Protein AF-A0A625VWY7-F1 (afdb_monomer)

Foldseek 3Di:
DPDDFWDWDFPDDCPPPVPPTDIDIGGPVRDDDPADDDDPPDPGHDDPCVVVVVVVVVVVVVVVVVVVVVQVLLQQFWDKDADPDDPPPDDDDPPPDDPPPPPGGRPDDDPPDDPRIDIDGDDD

Radius of gyration: 34.66 Å; Cα contacts (8 Å, |Δi|>4): 82; chains: 1; bounding box: 72×34×77 Å

Sequence (124 aa):
WQRPKSYIVCKSWPGFATAMVATKLIDAENMLHLKFTRRLNQARGVTLLAPVIIRLLDLKEYEDSERLAARISAAFAMFIRRSDAMVQDGDAPDYADKDRDLDIEPGTILKDLLPGEDIGTIKS

Solvent-accessible surface area (backbone atoms only — not comparable to full-atom values): 8371 Å² total; per-residue (Å²): 130,96,70,78,66,60,45,81,42,64,78,54,88,42,77,94,53,64,87,78,44,60,67,43,83,42,51,41,92,82,51,90,80,92,57,51,67,94,55,90,92,58,89,62,53,56,64,88,57,57,70,53,53,54,54,53,51,55,50,50,54,48,55,55,48,51,56,49,49,55,54,48,54,50,39,58,46,76,47,83,45,72,61,97,76,79,91,68,87,88,74,82,73,82,80,74,78,73,84,73,82,73,81,67,50,72,80,67,78,87,81,86,74,59,94,63,54,44,83,43,64,73,80,126

Secondary structure (DSSP, 8-state):
-----EEEEESS--TT-GGGSPEEEEEGGG--------STT--S---TTHHHHHHHHHHHHHHHHHHHHHHHHHH---EEEEP-----TT---------------TT-----PPTTEEEE----

Organism: Salmonella typhimurium (NCBI:txid90371)

Mean predicted aligned error: 15.78 Å

pLDDT: mean 73.75, std 16.41, range [40.91, 96.56]

Structure (mmCIF, N/CA/C/O backbone):
data_AF-A0A625VWY7-F1
#
_entry.id   AF-A0A625VWY7-F1
#
loop_
_atom_site.group_PDB
_atom_site.id
_atom_site.type_symbol
_atom_site.l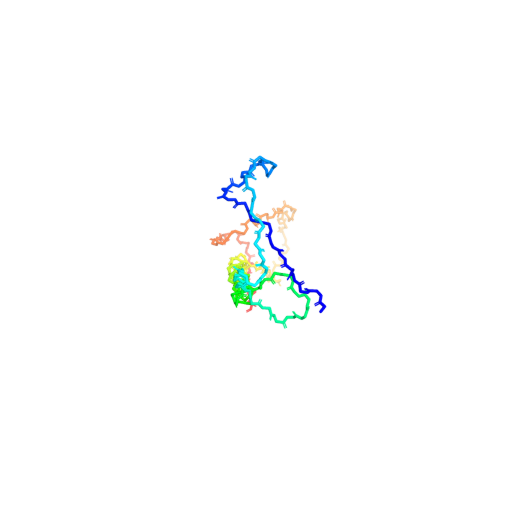abel_atom_id
_atom_site.label_alt_id
_atom_site.label_comp_id
_atom_site.label_asym_id
_atom_site.label_entity_id
_atom_site.label_seq_id
_atom_site.pdbx_PDB_ins_code
_atom_site.Cartn_x
_atom_site.Cartn_y
_atom_site.Cartn_z
_atom_site.occupancy
_atom_site.B_iso_or_equiv
_atom_site.auth_seq_id
_atom_site.auth_comp_id
_atom_site.auth_asym_id
_atom_site.auth_atom_id
_atom_site.pdbx_PDB_model_num
ATOM 1 N N . TRP A 1 1 ? -9.390 -8.517 27.403 1.00 61.72 1 TRP A N 1
ATOM 2 C CA . TRP A 1 1 ? -8.171 -7.680 27.469 1.00 61.72 1 TRP A CA 1
ATOM 3 C C . TRP A 1 1 ? -8.199 -6.686 26.302 1.00 61.72 1 TRP A C 1
ATOM 5 O O . TRP A 1 1 ? -8.735 -7.060 25.271 1.00 61.72 1 TRP A O 1
ATOM 15 N N . GLN A 1 2 ? -7.738 -5.434 26.464 1.00 75.62 2 GLN A N 1
ATOM 16 C CA . GLN A 1 2 ? -7.733 -4.367 25.423 1.00 75.62 2 GLN A CA 1
ATOM 17 C C . GLN A 1 2 ? -9.081 -4.040 24.724 1.00 75.62 2 GLN A C 1
ATOM 19 O O . GLN A 1 2 ? -9.097 -3.498 23.619 1.00 75.62 2 GLN A O 1
ATOM 24 N N . ARG A 1 3 ? -10.228 -4.303 25.369 1.00 77.31 3 ARG A N 1
ATOM 25 C CA . ARG A 1 3 ? -11.531 -3.833 24.865 1.00 77.31 3 ARG A CA 1
ATOM 26 C C . ARG A 1 3 ? -11.762 -2.364 25.263 1.00 77.31 3 ARG A C 1
ATOM 28 O O . ARG A 1 3 ? -11.609 -2.058 26.450 1.00 77.31 3 ARG A O 1
ATOM 35 N N . PRO A 1 4 ? -12.110 -1.469 24.325 1.00 82.81 4 PRO A N 1
ATOM 36 C CA . PRO A 1 4 ? -12.501 -0.102 24.655 1.00 82.81 4 PRO A CA 1
ATOM 37 C C . PRO A 1 4 ? -13.776 -0.122 25.507 1.00 82.81 4 PRO A C 1
ATOM 39 O O . PRO A 1 4 ? -14.655 -0.952 25.283 1.00 82.81 4 PRO A O 1
ATOM 42 N N . LYS A 1 5 ? -13.842 0.748 26.520 1.00 88.62 5 LYS A N 1
ATOM 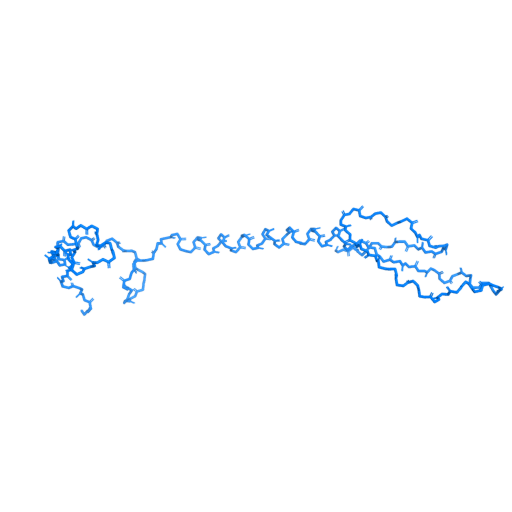43 C CA . LYS A 1 5 ? -14.993 0.847 27.438 1.00 88.62 5 LYS A CA 1
ATOM 44 C C . LYS A 1 5 ? -15.943 1.979 27.053 1.00 88.62 5 LYS A C 1
ATOM 46 O O . LYS A 1 5 ? -17.151 1.819 27.153 1.00 88.62 5 LYS A O 1
ATOM 51 N N . SER A 1 6 ? -15.397 3.095 26.585 1.00 90.88 6 SER A N 1
ATOM 52 C CA . SER A 1 6 ? -16.156 4.275 26.186 1.00 90.88 6 SER A CA 1
ATOM 53 C C . SER A 1 6 ? -15.398 5.074 25.129 1.00 90.88 6 SER A C 1
ATOM 55 O O . SER A 1 6 ? -14.182 4.931 24.970 1.00 90.88 6 SER A O 1
ATOM 57 N N . TYR A 1 7 ? -16.136 5.910 24.406 1.00 89.50 7 TYR A N 1
ATOM 58 C CA . TYR A 1 7 ? -15.632 6.822 23.390 1.00 89.50 7 TYR A CA 1
ATOM 59 C C . TYR A 1 7 ? -16.044 8.249 23.719 1.00 89.50 7 TYR A C 1
ATOM 61 O O . TYR A 1 7 ? -17.166 8.503 24.159 1.00 89.50 7 TYR A O 1
ATOM 69 N N . ILE A 1 8 ? -15.133 9.185 23.471 1.00 89.31 8 ILE A N 1
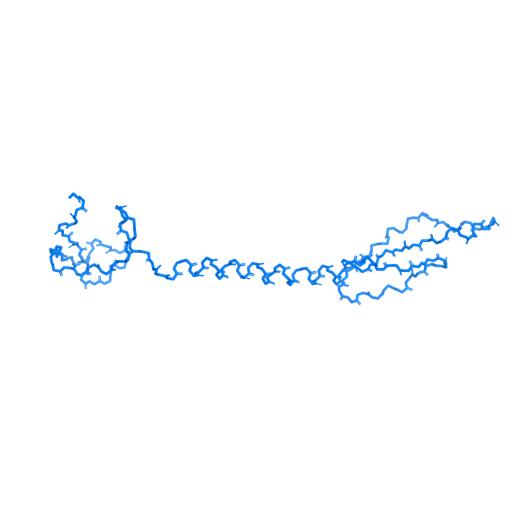ATOM 70 C CA . ILE A 1 8 ? -15.401 10.616 23.574 1.00 89.31 8 ILE A CA 1
ATOM 71 C C . ILE A 1 8 ? -15.631 11.122 22.156 1.00 89.31 8 ILE A C 1
ATOM 73 O O . ILE A 1 8 ? -14.722 11.098 21.328 1.00 89.31 8 ILE A O 1
ATOM 77 N N . VAL A 1 9 ? -16.859 11.546 21.869 1.00 88.31 9 VAL A N 1
ATOM 78 C CA . VAL A 1 9 ? -17.257 12.048 20.551 1.00 88.31 9 VAL A CA 1
ATOM 79 C C . VAL A 1 9 ? -17.546 13.539 20.636 1.00 88.31 9 VAL A C 1
ATOM 81 O O . VAL A 1 9 ? -18.226 14.002 21.551 1.00 88.31 9 VAL A O 1
ATOM 84 N N . CYS A 1 10 ? -17.030 14.294 19.672 1.00 88.75 10 CYS A N 1
ATOM 85 C CA . CYS A 1 10 ? -17.335 15.711 19.510 1.00 88.75 10 CYS A CA 1
ATOM 86 C C . CYS A 1 10 ? -18.717 15.864 18.861 1.00 88.75 10 CYS A C 1
ATOM 88 O O . CYS A 1 10 ? -18.999 15.211 17.859 1.00 88.75 10 CYS A O 1
ATOM 90 N N . LYS A 1 11 ? -19.589 16.712 19.421 1.00 85.81 11 LYS A N 1
ATOM 91 C CA . LYS A 1 11 ? -20.939 16.942 18.871 1.00 85.81 11 LYS A CA 1
ATOM 92 C C . LYS A 1 11 ? -20.934 17.770 17.583 1.00 85.81 11 LYS A C 1
ATOM 94 O O . LYS A 1 11 ? -21.877 17.682 16.805 1.00 85.81 11 LYS A O 1
ATOM 99 N N . SER A 1 12 ? -19.895 18.568 17.367 1.00 84.25 12 SER A N 1
ATOM 100 C CA . SER A 1 12 ? -19.677 19.349 16.152 1.00 84.25 12 SER A CA 1
ATOM 101 C C . SER A 1 12 ? -18.287 19.073 15.588 1.00 84.25 12 SER A C 1
ATOM 103 O O . SER A 1 12 ? -17.434 18.487 16.261 1.00 84.25 12 SER A O 1
ATOM 105 N N . TRP A 1 13 ? -18.064 19.479 14.335 1.00 81.12 13 TRP A N 1
ATOM 106 C CA . TRP A 1 13 ? -16.742 19.411 13.724 1.00 81.12 13 TRP A CA 1
ATOM 107 C C . TRP A 1 13 ? -15.748 20.222 14.577 1.00 81.12 13 TRP A C 1
ATOM 109 O O . TRP A 1 13 ? -15.972 21.417 14.778 1.00 81.12 13 TRP A O 1
ATOM 119 N N . PRO A 1 14 ? -14.681 19.596 15.109 1.00 74.19 14 PRO A N 1
ATOM 120 C CA . PRO A 1 14 ? -13.831 20.224 16.118 1.00 74.19 14 PRO A CA 1
ATOM 121 C C . PRO A 1 14 ? -12.920 21.336 15.585 1.00 74.19 14 PRO A C 1
ATOM 123 O O . PRO A 1 14 ? -12.322 22.063 16.376 1.00 74.19 14 PRO A O 1
ATOM 126 N N . GLY A 1 15 ? -12.810 21.484 14.261 1.00 76.19 15 GLY A N 1
ATOM 127 C CA . GLY A 1 15 ? -11.888 22.424 13.634 1.00 76.19 15 GLY A CA 1
ATOM 128 C C . GLY A 1 15 ? -10.479 22.349 14.218 1.00 76.19 15 GLY A C 1
ATOM 129 O O . GLY A 1 15 ? -10.004 21.281 14.600 1.00 76.19 15 GLY A O 1
ATOM 130 N N . PHE A 1 16 ? -9.812 23.497 14.293 1.00 65.69 16 PHE A N 1
ATOM 131 C CA . PHE A 1 16 ? -8.484 23.618 14.899 1.00 65.69 16 PHE A CA 1
ATOM 132 C C . PHE A 1 16 ? -8.526 23.649 16.443 1.00 65.69 16 PHE A C 1
ATOM 134 O O . PHE A 1 16 ? -7.513 23.410 17.094 1.00 65.69 16 PHE A O 1
ATOM 141 N N . ALA A 1 17 ? -9.691 23.909 17.047 1.00 63.56 17 ALA A N 1
ATOM 142 C CA . ALA A 1 17 ? -9.846 24.116 18.487 1.00 63.56 17 ALA A CA 1
ATOM 143 C C . ALA A 1 17 ? -10.685 23.000 19.133 1.00 63.56 17 ALA A C 1
ATOM 145 O O . ALA A 1 17 ? -11.830 23.195 19.543 1.00 63.56 17 ALA A O 1
ATOM 146 N N . THR A 1 18 ? -10.074 21.826 19.289 1.00 63.03 18 THR A N 1
ATOM 147 C CA . THR A 1 18 ? -10.670 20.641 19.935 1.00 63.03 18 THR A CA 1
ATOM 148 C C . THR A 1 18 ? -11.137 20.877 21.377 1.00 63.03 18 THR A C 1
ATOM 150 O O . THR A 1 18 ? -12.022 20.164 21.844 1.00 63.03 18 THR A O 1
ATOM 153 N N . ALA A 1 19 ? -10.595 21.876 22.082 1.00 65.38 19 ALA A N 1
ATOM 154 C CA . ALA A 1 19 ? -10.908 22.145 23.488 1.00 65.38 19 ALA A CA 1
ATOM 155 C C . ALA A 1 19 ? -12.261 22.846 23.731 1.00 65.38 19 ALA A C 1
ATOM 157 O O . ALA A 1 19 ? -12.780 22.775 24.841 1.00 65.38 19 ALA A O 1
ATOM 158 N N . MET A 1 20 ? -12.843 23.515 22.727 1.00 67.31 20 MET A N 1
ATOM 159 C CA . MET A 1 20 ? -14.095 24.280 22.893 1.00 67.31 20 MET A CA 1
ATOM 160 C C . MET A 1 20 ? -15.342 23.543 22.395 1.00 67.31 20 MET A C 1
ATOM 162 O O . MET A 1 20 ? -16.453 24.067 22.478 1.00 67.31 20 MET A O 1
ATOM 166 N N . VAL A 1 21 ? -15.185 22.328 21.872 1.00 79.75 21 VAL A N 1
ATOM 167 C CA . VAL A 1 21 ? -16.304 21.573 21.313 1.00 79.75 21 VAL A CA 1
ATOM 168 C C . VAL A 1 21 ? -16.956 20.720 22.386 1.00 79.75 21 VAL A C 1
ATOM 170 O O . VAL A 1 21 ? -16.302 19.934 23.066 1.00 79.75 21 VAL A O 1
ATOM 173 N N . ALA A 1 22 ? -18.276 20.854 22.516 1.00 83.94 22 ALA A N 1
ATOM 174 C CA . ALA A 1 22 ? -19.061 20.027 23.416 1.00 83.94 22 ALA A CA 1
ATOM 175 C C . ALA A 1 22 ? -18.843 18.542 23.088 1.00 83.94 22 ALA A C 1
ATOM 177 O O . ALA A 1 22 ? -19.161 18.073 21.989 1.00 83.94 22 ALA A O 1
ATOM 178 N N . THR A 1 23 ? -18.313 17.799 24.054 1.00 88.62 23 THR A N 1
ATOM 179 C CA . THR A 1 23 ? -18.079 16.363 23.932 1.00 88.62 23 THR A CA 1
ATOM 180 C C . THR A 1 23 ? -19.227 15.570 24.550 1.00 88.62 23 THR A C 1
ATOM 182 O O . THR A 1 23 ? -19.988 16.052 25.393 1.00 88.62 23 THR A O 1
ATOM 185 N N . LYS A 1 24 ? -19.403 14.339 24.079 1.00 90.19 24 LYS A N 1
ATOM 186 C CA . LYS A 1 24 ? -20.321 13.353 24.641 1.00 90.19 24 LYS A CA 1
ATOM 187 C C . LYS A 1 24 ? -19.539 12.074 24.890 1.00 90.19 24 LYS A C 1
ATOM 189 O O . LYS A 1 24 ? -18.870 11.576 23.985 1.00 90.19 24 LYS A O 1
ATOM 194 N N . LEU A 1 25 ? -19.656 11.547 26.102 1.00 91.31 25 LEU A N 1
ATOM 195 C CA . LEU A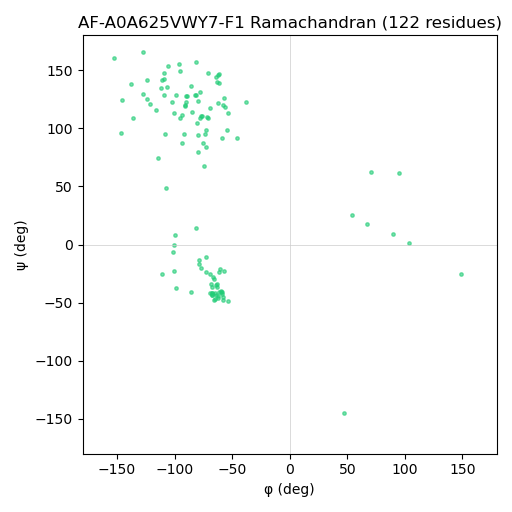 1 25 ? -19.188 10.206 26.411 1.00 91.31 25 LEU A CA 1
ATOM 196 C C . LEU A 1 25 ? -20.261 9.208 25.972 1.00 91.31 25 LEU A C 1
ATOM 198 O O . LEU A 1 25 ? -21.442 9.376 26.276 1.00 91.31 25 LEU A O 1
ATOM 202 N N . ILE A 1 26 ? -19.850 8.214 25.196 1.00 90.81 26 ILE A N 1
ATOM 203 C CA . ILE A 1 26 ? -20.710 7.147 24.691 1.00 90.81 26 ILE A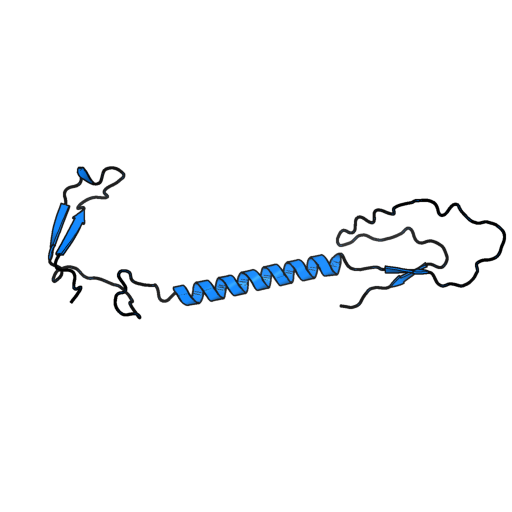 CA 1
ATOM 204 C C . ILE A 1 26 ? -20.083 5.828 25.124 1.00 90.81 26 ILE A C 1
ATOM 206 O O . ILE A 1 26 ? -18.906 5.583 24.849 1.00 90.81 26 ILE A O 1
ATOM 210 N N . ASP A 1 27 ? -20.856 4.991 25.811 1.00 92.19 27 ASP A N 1
ATOM 211 C CA . ASP A 1 27 ? -20.409 3.650 26.184 1.00 92.19 27 ASP A CA 1
ATOM 212 C C . ASP A 1 27 ? -20.137 2.805 24.940 1.00 92.19 27 ASP A C 1
ATOM 214 O O . ASP A 1 27 ? -20.819 2.932 23.920 1.00 92.19 27 ASP A O 1
ATOM 218 N N . ALA A 1 28 ? -19.138 1.925 25.019 1.00 88.12 28 ALA A N 1
ATOM 219 C CA . ALA A 1 28 ? -18.729 1.100 23.884 1.00 88.12 28 ALA A CA 1
ATOM 220 C C . ALA A 1 28 ? -19.847 0.170 23.377 1.00 88.12 28 ALA A C 1
ATOM 222 O O . ALA A 1 28 ? -19.840 -0.192 22.206 1.00 88.12 28 ALA A O 1
ATOM 223 N N . GLU A 1 29 ? -20.820 -0.172 24.225 1.00 87.75 29 GLU A N 1
ATOM 224 C CA . GLU A 1 29 ? -22.004 -0.966 23.859 1.00 87.75 29 GLU A CA 1
ATOM 225 C C . GLU A 1 29 ? -22.928 -0.225 22.881 1.00 87.75 29 GLU A C 1
ATOM 227 O O . GLU A 1 29 ? -23.583 -0.847 22.050 1.00 87.75 29 GLU A O 1
ATOM 232 N N . ASN A 1 30 ? -22.923 1.110 22.932 1.00 89.88 30 ASN A N 1
ATOM 233 C CA . ASN A 1 30 ? -23.766 1.980 22.115 1.00 89.88 30 ASN A CA 1
ATOM 234 C C . ASN A 1 30 ? -23.027 2.561 20.896 1.00 89.88 30 ASN A C 1
ATOM 236 O O . ASN A 1 30 ? -23.557 3.441 20.217 1.00 89.88 30 ASN A O 1
ATOM 240 N N . MET A 1 31 ? -21.798 2.107 20.619 1.00 87.38 31 MET A N 1
ATOM 241 C CA . MET A 1 31 ? -20.975 2.598 19.513 1.00 87.38 31 MET A CA 1
ATOM 242 C C . MET A 1 31 ? -20.702 1.491 18.495 1.00 87.38 31 MET A C 1
ATOM 244 O O . MET A 1 31 ? -19.991 0.524 18.771 1.00 87.38 31 MET A O 1
ATOM 248 N N . LEU A 1 32 ? -21.199 1.665 17.269 1.00 87.06 32 LEU A N 1
ATOM 249 C CA . LEU A 1 32 ? -20.908 0.737 16.182 1.00 87.06 32 LEU A CA 1
ATOM 250 C C . LEU A 1 32 ? -19.505 0.993 15.611 1.00 87.06 32 LEU A C 1
ATOM 252 O O . LEU A 1 32 ? -19.270 1.971 14.904 1.00 87.06 32 LEU A O 1
ATOM 256 N N . HIS A 1 33 ? -18.575 0.073 15.870 1.00 80.44 33 HIS A N 1
ATOM 257 C CA . HIS A 1 33 ? -17.225 0.102 15.302 1.00 80.44 33 HIS A CA 1
ATOM 258 C C . HIS A 1 33 ? -17.134 -0.725 14.018 1.00 80.44 33 HIS A C 1
ATOM 260 O O . HIS A 1 33 ? -16.736 -1.891 14.040 1.00 80.44 33 HIS A O 1
ATOM 266 N N . LEU A 1 34 ? -17.441 -0.105 12.877 1.00 83.69 34 LEU A N 1
ATOM 267 C CA . LEU A 1 34 ? -17.204 -0.711 11.567 1.00 83.69 34 LEU A CA 1
ATOM 268 C C . LEU A 1 34 ? -15.704 -0.694 11.251 1.00 83.69 34 LEU A C 1
ATOM 270 O O . LEU A 1 34 ? -15.155 0.294 10.765 1.00 83.69 34 LEU A O 1
ATOM 274 N N . LYS A 1 35 ? -15.017 -1.799 11.545 1.00 84.81 35 LYS A N 1
ATOM 275 C CA . LYS A 1 35 ? -13.624 -2.001 11.145 1.00 84.81 35 LYS A CA 1
ATOM 276 C C . LYS A 1 35 ? -13.392 -3.415 10.642 1.00 84.81 35 LYS A C 1
ATOM 278 O O . LYS A 1 35 ? -13.826 -4.384 11.253 1.00 84.81 35 LYS A O 1
ATOM 283 N N . PHE A 1 36 ? -12.630 -3.524 9.562 1.00 83.50 36 PHE A N 1
ATOM 284 C CA . PHE A 1 36 ? -12.125 -4.803 9.089 1.00 83.50 36 PHE A CA 1
ATOM 285 C C . PHE A 1 36 ? -10.729 -5.049 9.676 1.00 83.50 36 PHE A C 1
ATOM 287 O O . PHE A 1 36 ? -9.772 -4.333 9.363 1.00 83.50 36 PHE A O 1
ATOM 294 N N . THR A 1 37 ? -10.613 -6.025 10.576 1.00 83.62 37 THR A N 1
ATOM 295 C CA . THR A 1 37 ? -9.359 -6.377 11.262 1.00 83.62 37 THR A CA 1
ATOM 296 C C . THR A 1 37 ? -9.003 -7.829 10.993 1.00 83.62 37 THR A C 1
ATOM 298 O O . THR A 1 37 ? -9.777 -8.717 11.335 1.00 83.62 37 THR A O 1
ATOM 301 N N . ARG A 1 38 ? -7.824 -8.078 10.411 1.00 82.25 38 ARG A N 1
ATOM 302 C CA . ARG A 1 38 ? -7.320 -9.445 10.169 1.00 82.25 38 ARG A CA 1
ATOM 303 C C . ARG A 1 38 ? -6.292 -9.897 11.207 1.00 82.25 38 ARG A C 1
ATOM 305 O O . ARG A 1 38 ? -6.083 -11.092 11.362 1.00 82.25 38 ARG A O 1
ATOM 312 N N . ARG A 1 39 ? -5.628 -8.956 11.888 1.00 82.94 39 ARG A N 1
ATOM 313 C CA . ARG A 1 39 ? -4.571 -9.223 12.877 1.00 82.94 39 ARG A CA 1
ATOM 314 C C . ARG A 1 39 ? -5.058 -8.917 14.295 1.00 82.94 39 ARG A C 1
ATOM 316 O O . ARG A 1 39 ? -5.838 -7.984 14.496 1.00 82.94 39 ARG A O 1
ATOM 323 N N . LEU A 1 40 ? -4.559 -9.675 15.272 1.00 81.06 40 LEU A N 1
ATOM 324 C CA . LEU A 1 40 ? -4.770 -9.397 16.694 1.00 81.06 40 LEU A CA 1
ATOM 325 C C . LEU A 1 40 ? -4.109 -8.050 17.058 1.00 81.06 40 LEU A C 1
ATOM 327 O O . LEU A 1 40 ? -3.063 -7.709 16.511 1.00 81.06 40 LEU A O 1
ATOM 331 N N . ASN A 1 41 ? -4.724 -7.273 17.953 1.00 81.12 41 ASN A N 1
ATOM 332 C CA . ASN A 1 41 ? -4.271 -5.942 18.406 1.00 81.12 41 ASN A CA 1
ATOM 333 C C . ASN A 1 41 ? -4.302 -4.813 17.354 1.00 81.12 41 ASN A C 1
ATOM 335 O O . ASN A 1 41 ? -3.696 -3.758 17.538 1.00 81.12 41 ASN A O 1
ATOM 339 N N . GLN A 1 42 ? -5.045 -4.981 16.259 1.00 80.69 42 GLN A N 1
ATOM 340 C CA . GLN A 1 42 ? -5.193 -3.930 15.254 1.00 80.69 42 GLN A CA 1
ATOM 341 C C . GLN A 1 42 ? -6.172 -2.830 15.725 1.00 80.69 42 GLN A C 1
ATOM 343 O O . GLN A 1 42 ? -7.389 -3.038 15.826 1.00 80.69 42 GLN A O 1
ATOM 348 N N . ALA A 1 43 ? -5.635 -1.635 16.002 1.00 76.19 43 ALA A N 1
ATOM 349 C CA . ALA A 1 43 ? -6.415 -0.488 16.480 1.00 76.19 43 ALA A CA 1
ATOM 350 C C . ALA A 1 43 ? -7.382 0.066 15.413 1.00 76.19 43 ALA A C 1
ATOM 352 O O . ALA A 1 43 ? -8.546 0.326 15.719 1.00 76.19 43 ALA A O 1
ATOM 353 N N . ARG A 1 44 ? -6.932 0.171 14.151 1.00 83.12 44 ARG A N 1
ATOM 354 C CA . ARG A 1 44 ? -7.716 0.671 13.002 1.00 83.12 44 ARG A CA 1
ATOM 355 C C . ARG A 1 44 ? -8.156 -0.443 12.056 1.00 83.12 44 ARG A C 1
ATOM 357 O O . ARG A 1 44 ? -7.468 -1.452 11.946 1.00 83.12 44 ARG A O 1
ATOM 364 N N . GLY A 1 45 ? -9.252 -0.253 11.326 1.00 86.62 45 GLY A N 1
ATOM 365 C CA . GLY A 1 45 ? -9.592 -1.124 10.197 1.00 86.62 45 GLY A CA 1
ATOM 366 C C . GLY A 1 45 ? -8.648 -0.901 9.014 1.00 86.62 45 GLY A C 1
ATOM 367 O O . GLY A 1 45 ? -8.169 0.212 8.814 1.00 86.62 45 GLY A O 1
ATOM 368 N N . VAL A 1 46 ? -8.373 -1.948 8.240 1.00 87.25 46 VAL A N 1
ATOM 369 C CA . VAL A 1 46 ? -7.727 -1.823 6.922 1.00 87.25 46 VAL A CA 1
ATOM 370 C C . VAL A 1 46 ? -8.781 -2.145 5.873 1.00 87.25 46 VAL A C 1
ATOM 372 O O . VAL A 1 46 ? -9.454 -3.166 5.980 1.00 87.25 46 VAL A O 1
ATOM 375 N N . THR A 1 47 ? -8.948 -1.264 4.885 1.00 88.38 47 THR A N 1
ATOM 376 C CA . THR A 1 47 ? -9.902 -1.484 3.790 1.00 88.38 47 THR A CA 1
ATOM 377 C C . THR A 1 47 ? -9.542 -2.739 2.992 1.00 88.38 47 THR A C 1
ATOM 379 O O . THR A 1 47 ? -8.365 -3.052 2.804 1.00 88.38 47 THR A O 1
ATOM 382 N N . LEU A 1 48 ? -10.557 -3.436 2.476 1.00 88.25 48 LEU A N 1
ATOM 383 C CA . LEU A 1 48 ? -10.378 -4.563 1.556 1.00 88.25 48 LEU A CA 1
ATOM 384 C C . LEU A 1 48 ? -9.656 -4.159 0.263 1.00 88.25 48 LEU A C 1
ATOM 386 O O . LEU A 1 48 ? -9.051 -5.007 -0.384 1.00 88.25 48 LEU A O 1
ATOM 390 N N . LEU A 1 49 ? -9.674 -2.868 -0.082 1.00 91.38 49 LEU A N 1
ATOM 391 C CA . LEU A 1 49 ? -8.992 -2.326 -1.256 1.00 91.38 49 LEU A CA 1
ATOM 392 C C . LEU A 1 49 ? -7.484 -2.130 -1.052 1.00 91.38 49 LEU A C 1
ATOM 394 O O . LEU A 1 49 ? -6.766 -1.952 -2.027 1.00 91.38 49 LEU A O 1
ATOM 398 N N . ALA A 1 50 ? -6.978 -2.187 0.183 1.00 90.06 50 ALA A N 1
ATOM 399 C CA . ALA A 1 50 ? -5.558 -1.985 0.469 1.00 90.06 50 ALA A CA 1
ATOM 400 C C . ALA A 1 50 ? -4.627 -2.905 -0.352 1.00 90.06 50 ALA A C 1
ATOM 402 O O . ALA A 1 50 ? -3.698 -2.386 -0.965 1.00 90.06 50 ALA A O 1
ATOM 403 N N . PRO A 1 51 ? -4.861 -4.233 -0.441 1.00 89.50 51 PRO A N 1
ATOM 404 C CA . PRO A 1 51 ? -4.057 -5.096 -1.309 1.00 89.50 51 PRO A CA 1
ATOM 405 C C . PRO A 1 51 ? -4.233 -4.801 -2.805 1.00 89.50 51 PRO A C 1
ATOM 407 O O . PRO A 1 51 ? -3.297 -5.007 -3.569 1.00 89.50 51 PRO A O 1
ATOM 410 N N . VAL A 1 52 ? -5.406 -4.321 -3.231 1.00 95.19 52 VAL A N 1
ATOM 411 C CA . VAL A 1 52 ? -5.676 -3.991 -4.641 1.00 95.19 52 VAL A CA 1
ATOM 412 C C . VAL A 1 52 ? -4.874 -2.763 -5.065 1.00 95.19 52 VAL A C 1
ATOM 414 O O . VAL A 1 52 ? -4.273 -2.766 -6.130 1.00 95.19 52 VAL A O 1
ATOM 417 N N . ILE A 1 53 ? -4.801 -1.745 -4.206 1.00 95.38 53 ILE A N 1
ATOM 418 C CA . ILE A 1 53 ? -4.044 -0.515 -4.474 1.00 95.38 53 ILE A CA 1
ATOM 419 C C . ILE A 1 53 ? -2.560 -0.814 -4.700 1.00 95.38 53 ILE A C 1
ATOM 421 O O . ILE A 1 53 ? -1.964 -0.242 -5.603 1.00 95.38 53 ILE A O 1
ATOM 425 N N . ILE A 1 54 ? -1.977 -1.733 -3.924 1.00 94.06 54 ILE A N 1
ATOM 426 C CA . ILE A 1 54 ? -0.571 -2.130 -4.093 1.00 94.06 54 ILE A CA 1
ATOM 427 C C . ILE A 1 54 ? -0.357 -2.747 -5.480 1.00 94.06 54 ILE A C 1
ATOM 429 O O . ILE A 1 54 ? 0.546 -2.343 -6.194 1.00 94.06 54 ILE A O 1
ATOM 433 N N . ARG A 1 55 ? -1.244 -3.650 -5.912 1.00 94.94 55 ARG A N 1
ATOM 434 C CA . ARG A 1 55 ? -1.159 -4.253 -7.253 1.00 94.94 55 ARG A CA 1
ATOM 435 C C . ARG A 1 55 ? -1.328 -3.236 -8.379 1.00 94.94 55 ARG A C 1
ATOM 437 O O . ARG A 1 55 ? -0.693 -3.370 -9.417 1.00 94.94 55 ARG A O 1
ATOM 444 N N . LEU A 1 56 ? -2.194 -2.244 -8.188 1.00 96.50 56 LEU A N 1
ATOM 445 C CA . LEU A 1 56 ? -2.368 -1.162 -9.156 1.00 96.50 56 LEU A CA 1
ATOM 446 C C . LEU A 1 56 ? -1.134 -0.258 -9.229 1.00 96.50 56 LEU A C 1
ATOM 448 O O . LEU A 1 56 ? -0.813 0.229 -10.308 1.00 96.50 56 LEU A O 1
ATOM 452 N N . LEU A 1 57 ? -0.438 -0.050 -8.108 1.00 96.56 57 LEU A N 1
ATOM 453 C CA . LEU A 1 57 ? 0.830 0.674 -8.091 1.00 96.56 57 LEU A CA 1
ATOM 454 C C . LEU A 1 57 ? 1.902 -0.086 -8.881 1.00 96.56 57 LEU A C 1
ATOM 456 O O . LEU A 1 57 ? 2.529 0.508 -9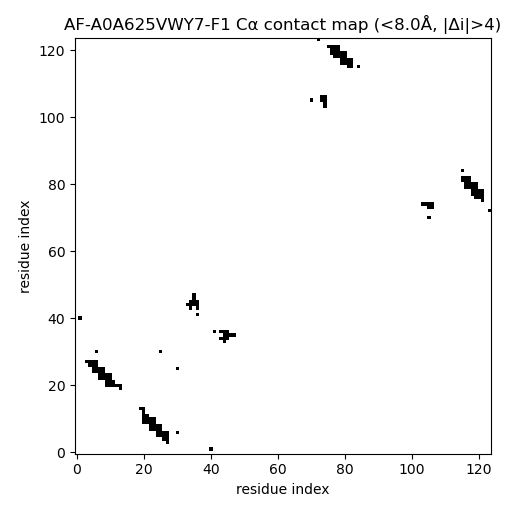.751 1.00 96.56 57 LEU A O 1
ATOM 460 N N . ASP A 1 58 ? 2.025 -1.396 -8.657 1.00 95.50 58 ASP A N 1
ATOM 461 C CA . ASP A 1 58 ? 2.958 -2.244 -9.409 1.00 95.50 58 ASP A CA 1
ATOM 462 C C . ASP A 1 58 ? 2.667 -2.195 -10.926 1.00 95.50 58 ASP A C 1
ATOM 464 O O . ASP A 1 58 ? 3.578 -2.109 -11.747 1.00 95.50 58 ASP A O 1
ATOM 468 N N . LEU A 1 59 ? 1.385 -2.216 -11.318 1.00 95.94 59 LEU A N 1
ATOM 469 C CA . LEU A 1 59 ? 0.981 -2.124 -12.726 1.00 95.94 59 LEU A CA 1
ATOM 470 C C . LEU A 1 59 ? 1.348 -0.769 -13.343 1.00 95.94 59 LEU A C 1
ATOM 472 O O . LEU A 1 59 ? 1.844 -0.716 -14.465 1.00 95.94 59 LEU A O 1
ATOM 476 N N . LYS A 1 60 ? 1.139 0.321 -12.599 1.00 96.00 60 LYS A N 1
ATOM 477 C CA . LYS A 1 60 ? 1.532 1.662 -13.036 1.00 96.00 60 LYS A CA 1
ATOM 478 C C . LYS A 1 60 ? 3.036 1.733 -13.318 1.00 96.00 60 LYS A C 1
ATOM 480 O O . LYS A 1 60 ? 3.442 2.295 -14.331 1.00 96.00 60 LYS A O 1
ATOM 485 N N . GLU A 1 61 ? 3.858 1.175 -12.433 1.00 94.94 61 GLU A N 1
ATOM 486 C CA . GLU A 1 61 ? 5.315 1.154 -12.610 1.00 94.94 61 GLU A CA 1
ATOM 487 C C . GLU A 1 61 ? 5.735 0.336 -13.841 1.00 94.94 61 GLU A C 1
ATOM 489 O O . GLU A 1 61 ? 6.676 0.716 -14.545 1.00 94.94 61 GLU A O 1
ATOM 494 N N . TYR A 1 62 ? 5.011 -0.745 -14.150 1.00 95.69 62 TYR A N 1
ATOM 495 C CA . TYR A 1 62 ? 5.228 -1.526 -15.367 1.00 95.69 62 TYR A CA 1
ATOM 496 C C . TYR A 1 62 ? 4.907 -0.729 -16.638 1.00 95.69 62 TYR A C 1
ATOM 498 O O . TYR A 1 62 ? 5.737 -0.675 -17.544 1.00 95.69 62 TYR A O 1
ATOM 506 N N . GLU A 1 63 ? 3.755 -0.055 -16.693 1.00 96.44 63 GLU A N 1
ATOM 507 C CA . GLU A 1 63 ? 3.376 0.787 -17.839 1.00 96.44 63 GLU A CA 1
ATOM 508 C C . GLU A 1 63 ? 4.383 1.924 -18.074 1.00 96.44 63 GLU A C 1
ATOM 510 O O . GLU A 1 63 ? 4.748 2.236 -19.212 1.00 96.44 63 GLU A O 1
ATOM 515 N N . ASP A 1 64 ? 4.857 2.549 -16.993 1.00 95.81 64 ASP A N 1
ATOM 516 C CA . ASP A 1 64 ? 5.861 3.608 -17.073 1.00 95.81 64 ASP A CA 1
ATOM 517 C C . ASP A 1 64 ? 7.219 3.053 -17.560 1.00 95.81 64 ASP A C 1
ATOM 519 O O . ASP A 1 64 ? 7.890 3.694 -18.375 1.00 95.81 64 ASP A O 1
ATOM 523 N N . SER A 1 65 ? 7.584 1.831 -17.157 1.00 92.81 65 SER A N 1
ATOM 524 C CA . SER A 1 65 ? 8.793 1.136 -17.626 1.00 92.81 65 SER A CA 1
ATOM 525 C C . SER A 1 65 ? 8.717 0.750 -19.105 1.00 92.81 65 SER A C 1
ATOM 527 O O . SER A 1 65 ? 9.687 0.946 -19.835 1.00 92.81 65 SER A O 1
ATOM 529 N N . GLU A 1 66 ? 7.569 0.259 -19.576 1.00 94.19 66 GLU A N 1
ATOM 530 C CA . GLU A 1 66 ? 7.349 -0.060 -20.991 1.00 94.19 66 GLU A CA 1
ATOM 531 C C . GLU A 1 66 ? 7.465 1.198 -21.861 1.00 94.19 66 GLU A C 1
ATOM 533 O O . GLU A 1 66 ? 8.166 1.207 -22.877 1.00 94.19 66 GLU A O 1
ATOM 538 N N . ARG A 1 67 ? 6.858 2.308 -21.420 1.00 91.31 67 ARG A N 1
ATOM 539 C CA . ARG A 1 67 ? 6.964 3.596 -22.116 1.00 91.31 67 ARG A CA 1
ATOM 540 C C . ARG A 1 67 ? 8.409 4.092 -22.179 1.00 91.31 67 ARG A C 1
ATOM 542 O O . ARG A 1 67 ? 8.825 4.624 -23.209 1.00 91.31 67 ARG A O 1
ATOM 549 N N . LEU A 1 68 ? 9.176 3.947 -21.097 1.00 89.75 68 LEU A N 1
ATOM 550 C CA . LEU A 1 68 ? 10.592 4.318 -21.079 1.00 89.75 68 LEU A CA 1
ATOM 551 C C . LEU A 1 68 ? 11.433 3.419 -21.984 1.00 89.75 68 LEU A C 1
ATOM 553 O O . LEU A 1 68 ? 12.239 3.947 -22.745 1.00 89.75 68 LEU A O 1
ATOM 557 N N . ALA A 1 69 ? 11.215 2.104 -21.958 1.00 86.19 69 ALA A N 1
ATOM 558 C CA . ALA A 1 69 ? 11.901 1.168 -22.841 1.00 86.19 69 ALA A CA 1
ATOM 559 C C . ALA A 1 69 ? 11.661 1.526 -24.312 1.00 86.19 69 ALA A C 1
ATOM 561 O O . ALA A 1 69 ? 12.622 1.678 -25.054 1.00 86.19 69 ALA A O 1
ATOM 562 N N . ALA A 1 70 ? 10.412 1.787 -24.712 1.00 86.88 70 ALA A N 1
ATOM 563 C CA . ALA A 1 70 ? 10.091 2.197 -26.078 1.00 86.88 70 ALA A CA 1
ATOM 564 C C . ALA A 1 70 ? 10.808 3.496 -26.491 1.00 86.88 70 ALA A C 1
ATOM 566 O O . ALA A 1 70 ? 11.347 3.585 -27.594 1.00 86.88 70 ALA A O 1
ATOM 567 N N . ARG A 1 71 ? 10.864 4.496 -25.599 1.00 83.88 71 ARG A N 1
ATOM 568 C CA . ARG A 1 71 ? 11.602 5.747 -25.848 1.00 83.88 71 ARG A CA 1
ATOM 569 C C . ARG A 1 71 ? 13.102 5.512 -26.001 1.00 83.88 71 ARG A C 1
ATOM 571 O O . ARG A 1 71 ? 13.718 6.081 -26.893 1.00 83.88 71 ARG A O 1
ATOM 578 N N . ILE A 1 72 ? 13.673 4.684 -25.134 1.00 81.31 72 ILE A N 1
ATOM 579 C CA . ILE A 1 72 ? 15.094 4.350 -25.135 1.00 81.31 72 ILE A CA 1
ATOM 580 C C . ILE A 1 72 ? 15.454 3.528 -26.379 1.00 81.31 72 ILE A C 1
ATOM 582 O O . ILE A 1 72 ? 16.442 3.835 -27.032 1.00 81.31 72 ILE A O 1
ATOM 586 N N . SER A 1 73 ? 14.640 2.546 -26.768 1.00 76.81 73 SER A N 1
ATOM 587 C CA . SER A 1 73 ? 14.821 1.779 -28.006 1.00 76.81 73 SER A CA 1
ATOM 588 C C . SER A 1 73 ? 14.702 2.650 -29.255 1.00 76.81 73 SER A C 1
ATOM 590 O O . SER A 1 73 ? 15.412 2.418 -30.225 1.00 76.81 73 SER A O 1
ATOM 592 N N . ALA A 1 74 ? 13.840 3.671 -29.237 1.00 74.88 74 ALA A N 1
ATOM 593 C CA . ALA A 1 74 ? 13.760 4.639 -30.328 1.00 74.88 74 ALA A CA 1
ATOM 594 C C . ALA A 1 74 ? 15.003 5.546 -30.416 1.00 74.88 74 ALA A C 1
ATOM 596 O O . ALA A 1 74 ? 15.310 6.037 -31.499 1.00 74.88 74 ALA A O 1
ATOM 597 N N . ALA A 1 75 ? 15.716 5.754 -29.303 1.00 68.56 75 ALA A N 1
ATOM 598 C CA . ALA A 1 75 ? 16.979 6.487 -29.270 1.00 68.56 75 ALA A CA 1
ATOM 599 C C . ALA A 1 75 ? 18.189 5.582 -29.592 1.00 68.56 75 ALA A C 1
ATOM 601 O O . ALA A 1 75 ? 19.068 5.963 -30.356 1.00 68.56 75 ALA A O 1
ATOM 602 N N . PHE A 1 76 ? 18.250 4.349 -29.088 1.00 63.75 76 PHE A N 1
ATOM 603 C CA . PHE A 1 76 ? 19.344 3.419 -29.385 1.00 63.75 76 PHE A CA 1
ATOM 604 C C . PHE A 1 76 ? 19.165 2.759 -30.751 1.00 63.75 76 PHE A C 1
ATOM 606 O O . PHE A 1 76 ? 18.736 1.613 -30.849 1.00 63.75 76 PHE A O 1
ATOM 613 N N . ALA A 1 77 ? 19.518 3.472 -31.817 1.00 58.81 77 ALA A N 1
ATOM 614 C CA . ALA A 1 77 ? 19.343 2.943 -33.163 1.00 58.81 77 ALA A CA 1
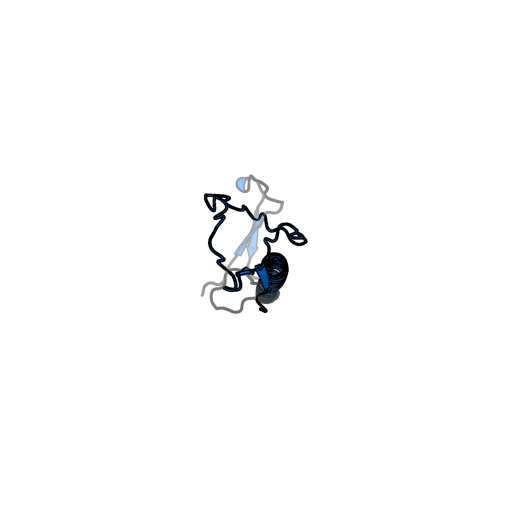ATOM 615 C C . ALA A 1 77 ? 20.643 2.620 -33.904 1.00 58.81 77 ALA A C 1
ATOM 617 O O . ALA A 1 77 ? 20.584 1.813 -34.823 1.00 58.81 77 ALA A O 1
ATOM 618 N N . MET A 1 78 ? 21.798 3.224 -33.613 1.00 59.62 78 MET A N 1
ATOM 619 C CA . MET A 1 78 ? 22.853 3.244 -34.639 1.00 59.62 78 MET A CA 1
ATOM 620 C C . MET A 1 78 ? 24.266 3.164 -34.062 1.00 59.62 78 MET A C 1
ATOM 622 O O . MET A 1 78 ? 24.668 3.997 -33.257 1.00 59.62 78 MET A O 1
ATOM 626 N N . PHE A 1 79 ? 25.033 2.170 -34.518 1.00 59.44 79 PHE A N 1
ATOM 627 C CA . PHE A 1 79 ? 26.494 2.188 -34.454 1.00 59.44 79 PHE A CA 1
ATOM 628 C C . PHE A 1 79 ? 27.051 2.329 -35.872 1.00 59.44 79 PHE A C 1
ATOM 630 O O . PHE A 1 79 ? 26.519 1.742 -36.818 1.00 59.44 79 PHE A O 1
ATOM 637 N N . ILE A 1 80 ? 28.124 3.105 -36.017 1.00 60.53 80 ILE A N 1
ATOM 638 C CA . ILE A 1 80 ? 28.833 3.273 -37.285 1.00 60.53 80 ILE A CA 1
ATOM 639 C C . ILE A 1 80 ? 29.942 2.221 -37.342 1.00 60.53 80 ILE A C 1
ATOM 641 O O . ILE A 1 80 ? 30.817 2.185 -36.475 1.00 60.53 80 ILE A O 1
ATOM 645 N N . ARG A 1 81 ? 29.907 1.340 -38.345 1.00 58.00 81 ARG A N 1
ATOM 646 C CA . ARG A 1 81 ? 30.980 0.382 -38.631 1.00 58.00 81 ARG A CA 1
ATOM 647 C C . ARG A 1 81 ? 31.793 0.892 -39.812 1.00 58.00 81 ARG A C 1
ATOM 649 O O . ARG A 1 81 ? 31.252 1.067 -40.895 1.00 58.00 81 ARG A O 1
ATOM 656 N N . ARG A 1 82 ? 33.099 1.063 -39.623 1.00 60.84 82 ARG A N 1
ATOM 657 C CA . ARG A 1 82 ? 34.039 1.330 -40.716 1.00 60.84 82 ARG A CA 1
ATOM 658 C C . ARG A 1 82 ? 34.566 -0.001 -41.247 1.00 60.84 82 ARG A C 1
ATOM 660 O O . ARG A 1 82 ? 35.084 -0.800 -40.465 1.00 60.84 82 ARG A O 1
ATOM 667 N N . SER A 1 83 ? 34.401 -0.275 -42.539 1.00 48.75 83 SER A N 1
ATOM 668 C CA . SER A 1 83 ? 35.054 -1.427 -43.169 1.00 48.75 83 SER A CA 1
ATOM 669 C C . SER A 1 83 ? 36.508 -1.071 -43.470 1.00 48.75 83 SER A C 1
ATOM 671 O O . SER A 1 83 ? 36.763 -0.086 -44.159 1.00 48.75 83 SER A O 1
ATOM 673 N N . ASP A 1 84 ? 37.451 -1.861 -42.962 1.00 56.03 84 ASP A N 1
ATOM 674 C CA . ASP A 1 84 ? 38.892 -1.684 -43.173 1.00 56.03 84 ASP A CA 1
ATOM 675 C C . ASP A 1 84 ? 39.307 -2.113 -44.592 1.00 56.03 84 ASP A C 1
ATOM 677 O O . ASP A 1 84 ? 39.947 -3.141 -44.808 1.00 56.03 84 ASP A O 1
ATOM 681 N N . ALA A 1 85 ? 38.858 -1.364 -45.597 1.00 51.72 85 ALA A N 1
ATOM 682 C CA . ALA A 1 85 ? 39.252 -1.566 -46.979 1.00 51.72 85 ALA A CA 1
ATOM 683 C C . ALA A 1 85 ? 39.558 -0.210 -47.618 1.00 51.72 85 ALA A C 1
ATOM 685 O O . ALA A 1 85 ? 38.647 0.551 -47.928 1.00 51.72 85 ALA A O 1
ATOM 686 N N . MET A 1 86 ? 40.854 0.016 -47.864 1.00 45.25 86 MET A N 1
ATOM 687 C CA . MET A 1 86 ? 41.470 1.143 -48.585 1.00 45.25 86 MET A CA 1
ATOM 688 C C . MET A 1 86 ? 41.954 2.321 -47.723 1.00 45.25 86 MET A C 1
ATOM 690 O O . MET A 1 86 ? 41.596 3.471 -47.959 1.00 45.25 86 MET A O 1
ATOM 694 N N . VAL A 1 87 ? 42.913 2.065 -46.824 1.00 48.56 87 VAL A N 1
ATOM 695 C CA . VAL A 1 87 ? 43.982 3.053 -46.591 1.00 48.56 87 VAL A CA 1
ATOM 696 C C . VAL A 1 87 ? 44.894 3.012 -47.821 1.00 48.56 87 VAL A C 1
ATOM 698 O O . VAL A 1 87 ? 45.869 2.264 -47.865 1.00 48.56 87 VAL A O 1
ATOM 701 N N . GLN A 1 88 ? 44.513 3.737 -48.876 1.00 43.03 88 GLN A N 1
ATOM 702 C CA . GLN A 1 88 ? 45.426 4.049 -49.968 1.00 43.03 88 GLN A CA 1
ATOM 703 C C . GLN A 1 88 ? 46.204 5.303 -49.563 1.00 43.03 88 GLN A C 1
ATOM 705 O O . GLN A 1 88 ? 45.634 6.369 -49.350 1.00 43.03 88 GLN A O 1
ATOM 710 N N . ASP A 1 89 ? 47.503 5.094 -49.386 1.00 50.38 89 ASP A N 1
ATOM 711 C CA . ASP A 1 89 ? 48.560 6.072 -49.142 1.00 50.38 89 ASP A CA 1
ATOM 712 C C . ASP A 1 89 ? 48.360 7.368 -49.958 1.00 50.38 89 ASP A C 1
ATOM 714 O O . ASP A 1 89 ? 48.270 7.308 -51.186 1.00 50.38 89 ASP A O 1
ATOM 718 N N . GLY A 1 90 ? 48.281 8.528 -49.288 1.00 44.59 90 GLY A N 1
ATOM 719 C CA . GLY A 1 90 ? 48.449 9.823 -49.963 1.00 44.59 90 GLY A CA 1
ATOM 720 C C . GLY A 1 90 ? 47.695 11.043 -49.431 1.00 44.59 90 GLY A C 1
ATOM 721 O O . GLY A 1 90 ? 48.191 12.145 -49.623 1.00 44.59 90 GLY A O 1
ATOM 722 N N . ASP A 1 91 ? 46.561 10.897 -48.748 1.00 44.16 91 ASP A N 1
ATOM 723 C CA . ASP A 1 91 ? 45.843 12.035 -48.149 1.00 44.16 91 ASP A CA 1
ATOM 724 C C . ASP A 1 91 ? 45.171 11.561 -46.860 1.00 44.16 91 ASP A C 1
ATOM 726 O O . ASP A 1 91 ? 44.101 10.956 -46.875 1.00 44.16 91 ASP A O 1
ATOM 730 N N . ALA A 1 92 ? 45.832 11.780 -45.724 1.00 46.06 92 ALA A N 1
ATOM 731 C CA . ALA A 1 92 ? 45.195 11.621 -44.426 1.00 46.06 92 ALA A CA 1
ATOM 732 C C . ALA A 1 92 ? 44.386 12.900 -44.159 1.00 46.06 92 ALA A C 1
ATOM 734 O O . ALA A 1 92 ? 45.002 13.924 -43.852 1.00 46.06 92 ALA A O 1
ATOM 735 N N . PRO A 1 93 ? 43.041 12.906 -44.283 1.00 47.47 93 PRO A N 1
ATOM 736 C CA . PRO A 1 93 ? 42.281 14.028 -43.766 1.00 47.47 93 PRO A CA 1
ATOM 737 C C . PRO A 1 93 ? 42.526 14.085 -42.259 1.00 47.47 93 PRO A C 1
ATOM 739 O O . PRO A 1 93 ? 42.616 13.054 -41.594 1.00 47.47 93 PRO A O 1
ATOM 742 N N . ASP A 1 94 ? 42.696 15.294 -41.744 1.00 46.16 94 ASP A N 1
ATOM 743 C CA . ASP A 1 94 ? 42.921 15.571 -40.332 1.00 46.16 94 ASP A CA 1
ATOM 744 C C . ASP A 1 94 ? 41.785 14.944 -39.499 1.00 46.16 94 ASP A C 1
ATOM 746 O O . ASP A 1 94 ? 40.668 15.456 -39.445 1.00 46.16 94 ASP A O 1
ATOM 750 N N . TYR A 1 95 ? 42.042 13.765 -38.921 1.00 51.97 95 TYR A N 1
ATOM 751 C CA . TYR A 1 95 ? 41.099 13.027 -38.069 1.00 51.97 95 TYR A CA 1
ATOM 752 C C . TYR A 1 95 ? 41.103 13.556 -36.629 1.00 51.97 95 TYR A C 1
ATOM 754 O O . TYR A 1 95 ? 40.600 12.893 -35.719 1.00 51.97 95 TYR A O 1
ATOM 762 N N . ALA A 1 96 ? 41.685 14.734 -36.403 1.00 47.22 96 ALA A N 1
ATOM 763 C CA . ALA A 1 96 ? 41.540 15.438 -35.153 1.00 47.22 96 ALA A CA 1
ATOM 764 C C . ALA A 1 96 ? 40.108 15.979 -35.046 1.00 47.22 96 ALA A C 1
ATOM 766 O O . ALA A 1 96 ? 39.713 16.939 -35.702 1.00 47.22 96 ALA A O 1
ATOM 767 N N . ASP A 1 97 ? 39.358 15.353 -34.147 1.00 48.03 97 ASP A N 1
ATOM 768 C CA . ASP A 1 97 ? 38.533 16.118 -33.223 1.00 48.03 97 ASP A CA 1
ATOM 769 C C . ASP A 1 97 ? 37.320 16.825 -33.843 1.00 48.03 97 ASP A C 1
ATOM 771 O O . ASP A 1 97 ? 37.135 18.040 -33.788 1.00 48.03 97 ASP A O 1
ATOM 775 N N . LYS A 1 98 ? 36.416 16.023 -34.398 1.00 50.53 98 LYS A N 1
ATOM 776 C CA . LYS A 1 98 ? 35.006 16.331 -34.186 1.00 50.53 98 LYS A CA 1
ATOM 777 C C . LYS A 1 98 ? 34.479 15.276 -33.243 1.00 50.53 98 LYS A C 1
ATOM 779 O O . LYS A 1 98 ? 34.089 14.201 -33.699 1.00 50.53 98 LYS A O 1
ATOM 784 N N . ASP A 1 99 ? 34.470 15.594 -31.952 1.00 47.75 99 ASP A N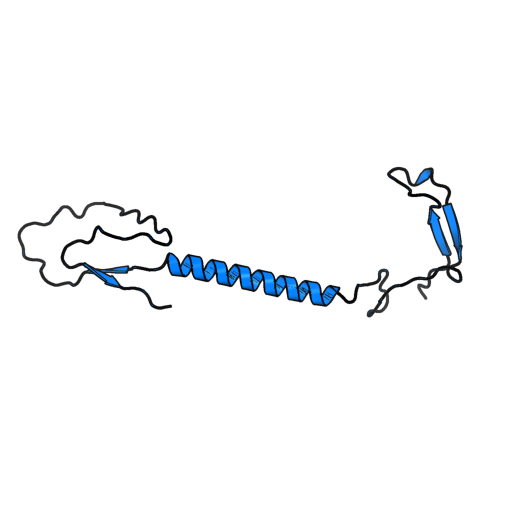 1
ATOM 785 C CA . ASP A 1 99 ? 33.420 15.127 -31.052 1.00 47.75 99 ASP A CA 1
ATOM 786 C C . ASP A 1 99 ? 32.095 15.364 -31.783 1.00 47.75 99 ASP A C 1
ATOM 788 O O . ASP A 1 99 ? 31.545 16.467 -31.827 1.00 47.75 99 ASP A O 1
ATOM 792 N N . ARG A 1 100 ? 31.638 14.346 -32.515 1.00 57.12 100 ARG A N 1
ATOM 793 C CA . ARG A 1 100 ? 30.321 14.368 -33.125 1.00 57.12 100 ARG A CA 1
ATOM 794 C C . ARG A 1 100 ? 29.381 14.129 -31.969 1.00 57.12 100 ARG A C 1
ATOM 796 O O . ARG A 1 100 ? 29.050 12.984 -31.677 1.00 57.12 100 ARG A O 1
ATOM 803 N N . ASP A 1 101 ? 29.004 15.217 -31.309 1.00 55.06 101 ASP A N 1
ATOM 804 C CA . ASP A 1 101 ? 27.855 15.238 -30.421 1.00 55.06 101 ASP A CA 1
ATOM 805 C C . ASP A 1 101 ? 26.642 14.847 -31.264 1.00 55.06 101 ASP A C 1
ATOM 807 O O . ASP A 1 101 ? 26.028 15.641 -31.980 1.00 55.06 101 ASP A O 1
ATOM 811 N N . LEU A 1 102 ? 26.369 13.548 -31.261 1.00 59.19 102 LEU A N 1
ATOM 812 C CA . LEU A 1 102 ? 25.156 12.981 -31.797 1.00 59.19 102 LEU A CA 1
ATOM 813 C C . LEU A 1 102 ? 24.106 13.200 -30.717 1.00 59.19 102 LEU A C 1
ATOM 815 O O . LEU A 1 102 ? 23.990 12.409 -29.783 1.00 59.19 102 LEU A O 1
ATOM 819 N N . ASP A 1 103 ? 23.366 14.299 -30.833 1.00 59.12 103 ASP A N 1
ATOM 820 C CA . ASP A 1 103 ? 22.156 14.483 -30.045 1.00 59.12 103 ASP A CA 1
ATOM 821 C C . ASP A 1 103 ? 21.078 13.555 -30.617 1.00 59.12 103 ASP A C 1
ATOM 823 O O . ASP A 1 103 ? 20.506 13.774 -31.695 1.00 59.12 103 ASP A O 1
ATOM 827 N N . ILE A 1 104 ? 20.919 12.407 -29.963 1.00 61.91 104 ILE A N 1
ATOM 828 C CA . ILE A 1 104 ? 20.050 11.338 -30.432 1.00 61.91 104 ILE A CA 1
ATOM 829 C C . ILE A 1 104 ? 18.671 11.529 -29.811 1.00 61.91 104 ILE A C 1
ATOM 831 O O . ILE A 1 104 ? 18.379 11.057 -28.711 1.00 61.91 104 ILE A O 1
ATOM 835 N N . GLU A 1 105 ? 17.799 12.185 -30.567 1.00 65.12 105 GLU A N 1
ATOM 836 C CA . GLU A 1 105 ? 16.371 12.221 -30.298 1.00 65.12 105 GLU A CA 1
ATOM 837 C C . GLU A 1 105 ? 15.639 11.143 -31.121 1.00 65.12 105 GLU A C 1
ATOM 839 O O . GLU A 1 105 ? 16.057 10.787 -32.231 1.00 65.12 105 GLU A O 1
ATOM 844 N N . PRO A 1 106 ? 14.521 10.593 -30.614 1.00 60.41 106 PRO A N 1
ATOM 845 C CA . PRO A 1 106 ? 13.671 9.699 -31.393 1.00 60.41 106 PRO A CA 1
ATOM 846 C C . PRO A 1 106 ? 13.247 10.344 -32.726 1.00 60.41 106 PRO A C 1
ATOM 848 O O . PRO A 1 106 ? 12.484 11.307 -32.738 1.00 60.41 106 PRO A O 1
ATOM 851 N N . GLY A 1 107 ? 13.719 9.795 -33.852 1.00 61.84 107 GLY A N 1
ATOM 852 C CA . GLY A 1 107 ? 13.450 10.323 -35.199 1.00 61.84 107 GLY A CA 1
ATOM 853 C C . GLY A 1 107 ? 14.609 11.086 -35.854 1.00 61.84 107 GLY A C 1
ATOM 854 O O . GLY A 1 107 ? 14.453 11.540 -36.989 1.00 61.84 107 GLY A O 1
ATOM 855 N N . THR A 1 108 ? 15.772 11.197 -35.203 1.00 65.69 108 THR A N 1
ATOM 856 C CA . THR A 1 108 ? 16.973 11.783 -35.813 1.00 65.69 108 THR A CA 1
ATOM 857 C C . THR A 1 108 ? 17.427 10.969 -37.031 1.00 65.69 108 THR A C 1
ATOM 859 O O . THR A 1 108 ? 17.729 9.779 -36.941 1.00 65.69 108 THR A O 1
ATOM 862 N N . ILE A 1 109 ? 17.500 11.626 -38.192 1.00 59.75 109 ILE A N 1
ATOM 863 C CA . ILE A 1 109 ? 18.033 11.049 -39.432 1.00 59.75 109 ILE A CA 1
ATOM 864 C C . ILE A 1 109 ? 19.507 11.445 -39.539 1.00 59.75 109 ILE A C 1
ATOM 866 O O . ILE A 1 109 ? 19.820 12.606 -39.806 1.00 59.75 109 ILE A O 1
ATOM 870 N N . LEU A 1 110 ? 20.414 10.485 -39.362 1.00 59.50 110 LEU A N 1
ATOM 871 C CA . LEU A 1 110 ? 21.850 10.709 -39.534 1.00 59.50 110 LEU A CA 1
ATOM 872 C C . LEU A 1 110 ? 22.189 10.763 -41.030 1.00 59.50 110 LEU A C 1
ATOM 874 O O . LEU A 1 110 ? 22.090 9.761 -41.733 1.00 59.50 110 LEU A O 1
ATOM 878 N N . LYS A 1 111 ? 22.553 11.951 -41.528 1.00 54.50 111 LYS A N 1
ATOM 879 C CA . LYS A 1 111 ? 22.886 12.193 -42.949 1.00 54.50 111 LYS A CA 1
ATOM 880 C C . LYS A 1 111 ? 24.382 12.270 -43.245 1.00 54.50 111 LYS A C 1
ATOM 882 O O . LYS A 1 111 ? 24.769 12.368 -44.402 1.00 54.50 111 LYS A O 1
ATOM 887 N N . ASP A 1 112 ? 25.207 12.240 -42.211 1.00 63.66 112 ASP A N 1
ATOM 888 C CA . ASP A 1 112 ? 26.569 12.757 -42.269 1.00 63.66 112 ASP A CA 1
ATOM 889 C C . ASP A 1 112 ? 27.600 11.608 -42.273 1.00 63.66 112 ASP A C 1
ATOM 891 O O . ASP A 1 112 ? 28.528 11.581 -41.471 1.00 63.66 112 ASP A O 1
ATOM 895 N N . LEU A 1 113 ? 27.409 10.602 -43.133 1.00 65.06 113 LEU A N 1
ATOM 896 C CA . LEU A 1 113 ? 28.271 9.412 -43.204 1.00 65.06 113 LEU A CA 1
ATOM 897 C C . LEU A 1 113 ? 29.490 9.645 -44.101 1.00 65.06 113 LEU A C 1
ATOM 899 O O . LEU A 1 113 ? 29.351 10.185 -45.201 1.00 65.06 113 LEU A O 1
ATOM 903 N N . LEU A 1 114 ? 30.673 9.209 -43.655 1.00 66.62 114 LEU A N 1
ATOM 904 C CA . LEU A 1 114 ? 31.875 9.239 -44.489 1.00 66.62 114 LEU A CA 1
ATOM 905 C C . LEU A 1 114 ? 31.919 8.026 -45.445 1.00 66.62 114 LEU A C 1
ATOM 907 O O . LEU A 1 114 ? 31.291 6.998 -45.178 1.00 66.62 114 LEU A O 1
ATOM 911 N N . PRO A 1 115 ? 32.657 8.110 -46.569 1.00 67.12 115 PRO A N 1
ATOM 912 C CA . PRO A 1 115 ? 32.797 6.991 -47.499 1.00 67.12 115 PRO A CA 1
ATOM 913 C C . PRO A 1 115 ? 33.368 5.742 -46.801 1.00 67.12 115 PRO A C 1
ATOM 915 O O . PRO A 1 115 ? 34.427 5.814 -46.182 1.00 67.12 115 PRO A O 1
ATOM 918 N N . GLY A 1 116 ? 32.680 4.598 -46.906 1.00 65.88 116 GLY A N 1
ATOM 919 C CA . GLY A 1 116 ? 33.095 3.330 -46.277 1.00 65.88 116 GLY A CA 1
ATOM 920 C C . GLY A 1 116 ? 32.564 3.088 -44.854 1.00 65.88 116 GLY A C 1
ATOM 921 O O . GLY A 1 116 ? 32.997 2.143 -44.189 1.00 65.88 116 GLY A O 1
ATOM 922 N N . GLU A 1 117 ? 31.639 3.925 -44.378 1.00 67.00 117 GLU A N 1
ATOM 923 C CA . GLU A 1 117 ? 30.918 3.738 -43.116 1.00 67.00 117 GLU A CA 1
ATOM 924 C C . GLU A 1 117 ? 29.522 3.136 -43.348 1.00 67.00 117 GLU A C 1
ATOM 926 O O . GLU A 1 117 ? 28.737 3.661 -44.134 1.00 67.00 117 GLU A O 1
ATOM 931 N N . ASP A 1 118 ? 29.202 2.054 -42.633 1.00 62.84 118 ASP A N 1
ATOM 932 C CA . ASP A 1 118 ? 27.888 1.402 -42.633 1.00 62.84 118 ASP A CA 1
ATOM 933 C C . ASP A 1 118 ? 27.159 1.620 -41.300 1.00 62.84 118 ASP A C 1
ATOM 935 O O . ASP A 1 118 ? 27.759 1.563 -40.221 1.00 62.84 118 ASP A O 1
ATOM 939 N N . ILE A 1 119 ? 25.836 1.808 -41.367 1.00 63.38 119 ILE A N 1
ATOM 940 C CA . ILE A 1 119 ? 24.966 1.912 -40.186 1.00 63.38 119 ILE A CA 1
ATOM 941 C C . ILE A 1 119 ? 24.448 0.526 -39.812 1.00 63.38 119 ILE A C 1
ATOM 943 O O . ILE A 1 119 ? 23.713 -0.105 -40.572 1.00 63.38 119 ILE A O 1
ATOM 947 N N . GLY A 1 120 ? 24.777 0.070 -38.605 1.00 64.56 120 GLY A N 1
ATOM 948 C CA . GLY A 1 120 ? 24.165 -1.108 -38.002 1.00 64.56 120 GLY A CA 1
ATOM 949 C C . GLY A 1 120 ? 23.200 -0.728 -36.883 1.00 64.56 120 GLY A C 1
ATOM 950 O O . GLY A 1 120 ? 23.525 0.085 -36.021 1.00 64.56 120 GLY A O 1
ATOM 951 N N . THR A 1 121 ? 22.025 -1.355 -36.856 1.00 63.16 121 THR A N 1
ATOM 952 C CA . THR A 1 121 ? 21.123 -1.312 -35.697 1.00 63.16 121 THR A CA 1
ATOM 953 C C . THR A 1 121 ? 21.459 -2.464 -34.754 1.00 63.16 121 THR A C 1
ATOM 955 O O . THR A 1 121 ? 21.481 -3.620 -35.191 1.00 63.16 121 THR A O 1
ATOM 958 N N . ILE A 1 122 ? 21.684 -2.190 -33.466 1.00 56.69 122 ILE A N 1
ATOM 959 C CA . ILE A 1 122 ? 21.748 -3.252 -32.451 1.00 56.69 122 ILE A CA 1
ATOM 960 C C . ILE A 1 122 ? 20.317 -3.752 -32.265 1.00 56.69 122 ILE A C 1
ATOM 962 O O . ILE A 1 122 ? 19.462 -3.022 -31.771 1.00 56.69 122 ILE A O 1
ATOM 966 N N . LYS A 1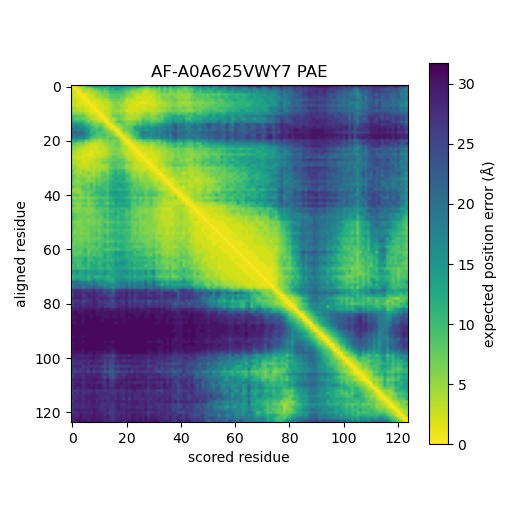 123 ? 20.031 -4.979 -32.713 1.00 49.97 123 LYS A N 1
ATOM 967 C CA . LYS A 1 123 ? 18.748 -5.611 -32.401 1.00 49.97 123 LYS A CA 1
ATOM 968 C C . LYS A 1 123 ? 18.732 -5.945 -30.912 1.00 49.97 123 LYS A C 1
ATOM 970 O O . LYS A 1 123 ? 19.585 -6.706 -30.457 1.00 49.97 123 LYS A O 1
ATOM 975 N N . SER A 1 124 ? 17.790 -5.330 -30.197 1.00 40.91 124 SER A N 1
ATOM 976 C CA . SER A 1 124 ? 17.382 -5.744 -28.853 1.00 40.91 124 SER A CA 1
ATOM 977 C C . SER A 1 124 ? 16.691 -7.101 -28.876 1.00 40.91 124 SER A C 1
ATOM 979 O O . SER A 1 124 ? 16.125 -7.468 -29.932 1.00 40.91 124 SER A O 1
#

InterPro domains:
  IPR006429 Phage portal protein, lambda family [PF05136] (1-123)

Nearest PDB structures (foldseek):
  8gtd-assembly1_A  TM=4.318E-01  e=3.758E-02  Dinoroseobacter phage vB_DshS-R4C
  8xpm-assembly1_B2  TM=3.997E-01  e=3.530E-02  Escherichia phage Lambda
  8k38-assembly1_B  TM=4.073E-01  e=4.825E-02  Escherichia phage Lambda
  8k39-assembly1_f  TM=3.964E-01  e=8.465E-02  Escherichia phage Lambda